Protein AF-A0A7S3HHY8-F1 (afdb_monomer_lite)

Organism: NCBI:txid89044

Sequence (127 aa):
IIPANSIPPWWIWFHYLNPIAYMLKALMINEFMSPDYDFQVCNGFDCQRFGSSVLSSRGTPTDPNWVWYSIIILYALFLFFLALNYFALTYVSTDPVPPAPVVVDYSKGEYESKRQVGLVEIPFEPV

Structure (mmCIF, N/CA/C/O backbone):
data_AF-A0A7S3HHY8-F1
#
_entry.id   AF-A0A7S3HHY8-F1
#
loop_
_atom_site.group_PDB
_atom_site.id
_atom_site.type_symbol
_atom_site.label_atom_id
_atom_site.label_alt_id
_atom_site.label_comp_id
_atom_site.label_asym_id
_atom_site.label_entity_id
_atom_site.label_seq_id
_atom_site.pdbx_PDB_ins_code
_atom_site.Cartn_x
_atom_site.Cartn_y
_atom_site.Cartn_z
_atom_site.occupancy
_atom_site.B_iso_or_equiv
_atom_site.auth_seq_id
_atom_site.auth_comp_id
_atom_site.auth_asym_id
_atom_site.auth_atom_id
_atom_site.pdbx_PDB_model_num
ATOM 1 N N . ILE A 1 1 ? 5.995 -11.360 -2.587 1.00 62.28 1 ILE A N 1
ATOM 2 C CA . ILE A 1 1 ? 4.580 -11.283 -3.020 1.00 62.28 1 ILE A CA 1
ATOM 3 C C . ILE A 1 1 ? 4.280 -12.544 -3.803 1.00 62.28 1 ILE A C 1
ATOM 5 O O . ILE A 1 1 ? 5.002 -12.839 -4.745 1.00 62.28 1 ILE A O 1
ATOM 9 N N . ILE A 1 2 ? 3.307 -13.323 -3.342 1.00 64.19 2 ILE A N 1
ATOM 10 C CA . ILE A 1 2 ? 2.838 -14.509 -4.061 1.00 64.19 2 ILE A CA 1
ATOM 11 C C . ILE A 1 2 ? 1.886 -13.997 -5.149 1.00 64.19 2 ILE A C 1
ATOM 13 O O . ILE A 1 2 ? 1.010 -13.194 -4.813 1.00 64.19 2 ILE A O 1
ATOM 17 N N . PRO A 1 3 ? 2.057 -14.375 -6.426 1.00 66.88 3 PRO A N 1
ATOM 18 C CA . PRO A 1 3 ? 1.172 -13.913 -7.486 1.00 66.88 3 PRO A CA 1
ATOM 19 C C . PRO A 1 3 ? -0.266 -14.347 -7.188 1.00 66.88 3 PRO A C 1
ATOM 21 O O . PRO A 1 3 ? -0.511 -15.516 -6.882 1.00 66.88 3 PRO A O 1
ATOM 24 N N . ALA A 1 4 ? -1.210 -13.408 -7.297 1.00 66.44 4 ALA A N 1
ATOM 25 C CA . ALA A 1 4 ? -2.636 -13.608 -7.016 1.00 66.44 4 ALA A CA 1
ATOM 26 C C . ALA A 1 4 ? -3.208 -14.873 -7.690 1.00 66.44 4 ALA A C 1
ATOM 28 O O . ALA A 1 4 ? -3.988 -15.601 -7.089 1.00 66.44 4 ALA A O 1
ATOM 29 N N . ASN A 1 5 ? -2.724 -15.191 -8.895 1.00 69.75 5 ASN A N 1
ATOM 30 C CA . ASN A 1 5 ? -3.157 -16.336 -9.704 1.00 69.75 5 ASN A CA 1
ATOM 31 C C . ASN A 1 5 ? -2.782 -17.712 -9.125 1.00 69.75 5 ASN A C 1
ATOM 33 O O . ASN A 1 5 ? -3.281 -18.726 -9.598 1.00 69.75 5 ASN A O 1
ATOM 37 N N . SER A 1 6 ? -1.886 -17.762 -8.138 1.00 77.19 6 SER A N 1
ATOM 38 C CA . SER A 1 6 ? -1.468 -19.008 -7.479 1.00 77.19 6 SER A CA 1
ATOM 39 C C . SER A 1 6 ? -2.217 -19.287 -6.171 1.00 77.19 6 SER A C 1
ATOM 41 O O . SER A 1 6 ? -1.988 -20.317 -5.542 1.00 77.19 6 SER A O 1
ATOM 43 N N . ILE A 1 7 ? -3.113 -18.383 -5.755 1.00 80.25 7 ILE A N 1
ATOM 44 C CA . ILE A 1 7 ? -3.854 -18.476 -4.495 1.00 80.25 7 ILE A CA 1
ATOM 45 C C . ILE A 1 7 ? -5.269 -18.999 -4.786 1.00 80.25 7 ILE A C 1
ATOM 47 O O . ILE A 1 7 ? -5.924 -18.496 -5.701 1.00 80.25 7 ILE A O 1
ATOM 51 N N . PRO A 1 8 ? -5.780 -19.976 -4.012 1.00 85.81 8 PRO A N 1
ATOM 52 C CA . PRO A 1 8 ? -7.158 -20.426 -4.148 1.00 85.81 8 PRO A CA 1
ATOM 53 C C . PRO A 1 8 ? -8.149 -19.258 -4.020 1.00 85.81 8 PRO A C 1
ATOM 55 O O . PRO A 1 8 ? -7.967 -18.396 -3.153 1.00 85.81 8 PRO A O 1
ATOM 58 N N . PRO A 1 9 ? -9.235 -19.224 -4.811 1.00 80.75 9 PRO A N 1
ATOM 59 C CA . PRO A 1 9 ? -10.135 -18.071 -4.873 1.00 80.75 9 PRO A CA 1
ATOM 60 C C . PRO A 1 9 ? -10.807 -17.747 -3.530 1.00 80.75 9 PRO A C 1
ATOM 62 O O . PRO A 1 9 ? -11.131 -16.595 -3.269 1.00 80.75 9 PRO A O 1
ATOM 65 N N . TRP A 1 10 ? -10.952 -18.724 -2.630 1.00 85.75 10 TRP A N 1
ATOM 66 C CA . TRP A 1 10 ? -11.501 -18.498 -1.289 1.00 85.75 10 TRP A CA 1
ATOM 67 C C . TRP A 1 10 ? -10.507 -17.860 -0.297 1.00 85.75 10 TRP A C 1
ATOM 69 O O . TRP A 1 10 ? -10.932 -17.419 0.767 1.00 85.75 10 TRP A O 1
ATOM 79 N N . TRP A 1 11 ? -9.204 -17.787 -0.607 1.00 83.50 11 TRP A N 1
ATOM 80 C CA . TRP A 1 11 ? -8.162 -17.150 0.232 1.00 83.50 11 TRP A CA 1
ATOM 81 C C . TRP A 1 11 ? -7.612 -15.852 -0.365 1.00 83.50 11 TRP A C 1
ATOM 83 O O . TRP A 1 11 ? -6.808 -15.166 0.268 1.00 83.50 11 TRP A O 1
ATOM 93 N N . ILE A 1 12 ? -8.058 -15.474 -1.564 1.00 81.44 12 ILE A N 1
ATOM 94 C CA . ILE A 1 12 ? -7.551 -14.291 -2.264 1.00 81.44 12 ILE A CA 1
ATOM 95 C C . ILE A 1 12 ? -7.824 -12.987 -1.502 1.00 81.44 12 ILE A C 1
ATOM 97 O O . ILE A 1 12 ? -7.065 -12.032 -1.596 1.00 81.44 12 ILE A O 1
ATOM 101 N N . TRP A 1 13 ? -8.874 -12.937 -0.687 1.00 83.00 13 TRP A N 1
ATOM 102 C CA . TRP A 1 13 ? -9.203 -11.743 0.088 1.00 83.00 13 TRP A CA 1
ATOM 103 C C . TRP A 1 13 ? -8.126 -11.406 1.133 1.00 83.00 13 TRP A C 1
ATOM 105 O O . TRP A 1 13 ? -7.830 -10.231 1.331 1.00 83.00 13 TRP A O 1
ATOM 115 N N . PHE A 1 14 ? -7.451 -12.403 1.721 1.00 80.94 14 PHE A N 1
ATOM 116 C CA . PHE A 1 14 ? -6.303 -12.164 2.605 1.00 80.94 14 PHE A CA 1
ATOM 117 C C . PHE A 1 14 ? -5.118 -11.543 1.863 1.00 80.94 14 PHE A C 1
ATOM 119 O O . PHE A 1 14 ? -4.383 -10.741 2.438 1.00 80.94 14 PHE A O 1
ATOM 126 N N . HIS A 1 15 ? -4.940 -11.875 0.580 1.00 79.56 15 HIS A N 1
ATOM 127 C CA . HIS A 1 15 ? -3.924 -11.238 -0.254 1.00 79.56 15 HIS A CA 1
ATOM 128 C C . HIS A 1 15 ? -4.174 -9.725 -0.369 1.00 79.56 15 HIS A C 1
ATOM 130 O O . HIS A 1 15 ? -3.228 -8.946 -0.269 1.00 79.56 15 HIS A O 1
ATOM 136 N N . TYR A 1 16 ? -5.439 -9.307 -0.482 1.00 78.44 16 TYR A N 1
ATOM 137 C CA . TYR A 1 16 ? -5.838 -7.896 -0.538 1.00 78.44 16 TYR A CA 1
ATOM 138 C C . TYR A 1 16 ? -5.899 -7.188 0.828 1.00 78.44 16 TYR A C 1
ATOM 140 O O . TYR A 1 16 ? -6.014 -5.968 0.872 1.00 78.44 16 TYR A O 1
ATOM 148 N N . LEU A 1 17 ? -5.793 -7.907 1.949 1.00 81.81 17 LEU A N 1
ATOM 149 C CA . LEU A 1 17 ? -5.715 -7.299 3.285 1.00 81.81 17 LEU A CA 1
ATOM 150 C C . LEU A 1 17 ? -4.282 -7.049 3.764 1.00 81.81 17 LEU A C 1
ATOM 152 O O . LEU A 1 17 ? -4.098 -6.439 4.811 1.00 81.81 17 LEU A O 1
ATOM 156 N N . ASN A 1 18 ? -3.261 -7.516 3.043 1.00 85.12 18 ASN A N 1
ATOM 157 C CA . ASN A 1 18 ? -1.873 -7.412 3.486 1.00 85.12 18 ASN A CA 1
ATOM 158 C C . ASN A 1 18 ? -1.277 -6.012 3.201 1.00 85.12 18 ASN A C 1
ATOM 160 O O . ASN A 1 18 ? -0.884 -5.760 2.057 1.00 85.12 18 ASN A O 1
ATOM 164 N N . PRO A 1 19 ? -1.100 -5.121 4.204 1.00 84.00 19 PRO A N 1
ATOM 165 C CA . PRO A 1 19 ? -0.545 -3.782 3.973 1.00 84.00 19 PRO A CA 1
ATOM 166 C C . PRO A 1 19 ? 0.874 -3.809 3.416 1.00 84.00 19 PRO A C 1
ATOM 168 O O . PRO A 1 19 ? 1.232 -2.982 2.581 1.00 84.00 19 PRO A O 1
ATOM 171 N N . ILE A 1 20 ? 1.683 -4.783 3.834 1.00 86.56 20 ILE A N 1
ATOM 172 C CA . ILE A 1 20 ? 3.078 -4.899 3.404 1.00 86.56 20 ILE A CA 1
ATOM 173 C C . ILE A 1 20 ? 3.137 -5.151 1.894 1.00 86.56 20 ILE A C 1
ATOM 175 O O . ILE A 1 20 ? 4.029 -4.642 1.216 1.00 86.56 20 ILE A O 1
ATOM 179 N N . ALA A 1 21 ? 2.162 -5.881 1.339 1.00 85.69 21 ALA A N 1
ATOM 180 C CA . ALA A 1 21 ? 2.092 -6.118 -0.097 1.00 85.69 21 ALA A CA 1
ATOM 181 C C . ALA A 1 21 ? 1.850 -4.817 -0.885 1.00 85.69 21 ALA A C 1
ATOM 183 O O . ALA A 1 21 ? 2.555 -4.560 -1.862 1.00 85.69 21 ALA A O 1
ATOM 184 N N . TYR A 1 22 ? 0.913 -3.971 -0.444 1.00 86.75 22 TYR A N 1
ATOM 185 C CA . TYR A 1 22 ? 0.647 -2.673 -1.079 1.00 86.75 22 TYR A CA 1
ATOM 186 C C . TYR A 1 22 ? 1.801 -1.686 -0.902 1.00 86.75 22 TYR A C 1
ATOM 188 O O . TYR A 1 22 ? 2.159 -0.995 -1.853 1.00 86.75 22 TYR A O 1
ATOM 196 N N . MET A 1 23 ? 2.431 -1.662 0.276 1.00 89.00 23 MET A N 1
ATOM 197 C CA . MET A 1 23 ? 3.614 -0.838 0.534 1.00 89.00 23 MET A CA 1
ATOM 198 C C . MET A 1 23 ? 4.770 -1.221 -0.392 1.00 89.00 23 MET A C 1
ATOM 200 O O . MET A 1 23 ? 5.329 -0.360 -1.067 1.00 89.00 23 MET A O 1
ATOM 204 N N . LEU A 1 24 ? 5.106 -2.512 -0.472 1.00 89.06 24 LEU A N 1
ATOM 205 C CA . LEU A 1 24 ? 6.184 -2.992 -1.335 1.00 89.06 24 LEU A CA 1
ATOM 206 C C . LEU A 1 24 ? 5.877 -2.725 -2.814 1.00 89.06 24 LEU A C 1
ATOM 208 O O . LEU A 1 24 ? 6.770 -2.349 -3.567 1.00 89.06 24 LEU A O 1
ATOM 212 N N . LYS A 1 25 ? 4.614 -2.877 -3.227 1.0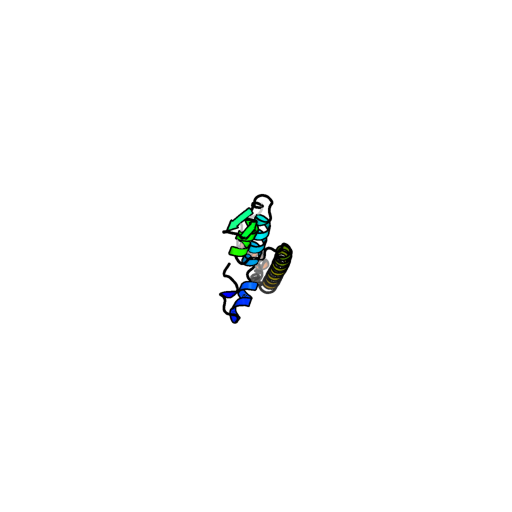0 87.56 25 LYS A N 1
ATOM 213 C CA . LYS A 1 25 ? 4.163 -2.548 -4.583 1.00 87.56 25 LYS A CA 1
ATOM 214 C C . LYS A 1 25 ? 4.373 -1.066 -4.906 1.00 87.56 25 LYS A C 1
ATOM 216 O O . LYS A 1 25 ? 4.961 -0.762 -5.939 1.00 87.56 25 LYS A O 1
ATOM 221 N N . ALA A 1 26 ? 3.941 -0.162 -4.027 1.00 89.31 26 ALA A N 1
ATOM 222 C CA . ALA A 1 26 ? 4.122 1.278 -4.204 1.00 89.31 26 ALA A CA 1
ATOM 223 C C . ALA A 1 26 ? 5.606 1.674 -4.224 1.00 89.31 26 ALA A C 1
ATOM 225 O O . ALA A 1 26 ? 6.014 2.448 -5.085 1.00 89.31 26 ALA A O 1
ATOM 226 N N . LEU A 1 27 ? 6.419 1.093 -3.335 1.00 89.88 27 LEU A N 1
ATOM 227 C CA . LEU A 1 27 ? 7.860 1.343 -3.265 1.00 89.88 27 LEU A CA 1
ATOM 228 C C . LEU A 1 27 ? 8.581 0.900 -4.544 1.00 89.88 27 LEU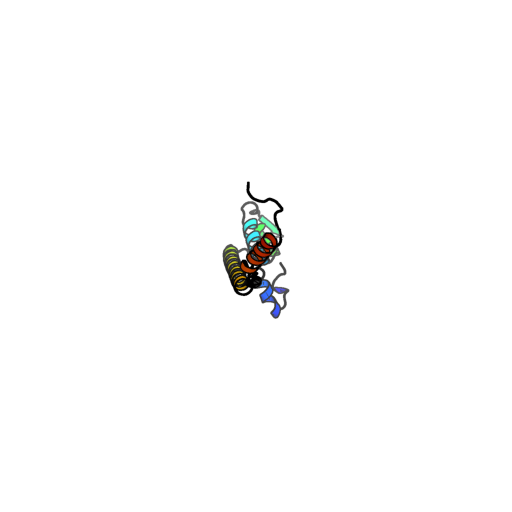 A C 1
ATOM 230 O O . LEU A 1 27 ? 9.377 1.654 -5.091 1.00 89.88 27 LEU A O 1
ATOM 234 N N . MET A 1 28 ? 8.267 -0.299 -5.044 1.00 89.44 28 MET A N 1
ATOM 235 C CA . MET A 1 28 ? 8.819 -0.809 -6.303 1.00 89.44 28 MET A CA 1
ATOM 236 C C . MET A 1 28 ? 8.467 0.113 -7.474 1.00 89.44 28 MET A C 1
ATOM 238 O O . MET A 1 28 ? 9.338 0.442 -8.270 1.00 89.44 28 MET A O 1
ATOM 242 N N . ILE A 1 29 ? 7.204 0.543 -7.583 1.00 88.88 29 ILE A N 1
ATOM 243 C CA . ILE A 1 29 ? 6.786 1.458 -8.653 1.00 88.88 29 ILE A CA 1
ATOM 244 C C . ILE A 1 29 ? 7.530 2.792 -8.536 1.00 88.88 29 ILE A C 1
ATOM 246 O O . ILE A 1 29 ? 8.032 3.282 -9.539 1.00 88.88 29 ILE A O 1
ATOM 250 N N . ASN A 1 30 ? 7.647 3.342 -7.326 1.00 90.06 30 ASN A N 1
ATOM 251 C CA . ASN A 1 30 ? 8.351 4.599 -7.085 1.00 90.06 30 ASN A CA 1
ATOM 252 C C . ASN A 1 30 ? 9.832 4.531 -7.492 1.00 90.06 30 ASN A C 1
ATOM 254 O O . ASN A 1 30 ? 10.310 5.414 -8.196 1.00 90.06 30 ASN A O 1
ATOM 258 N N . GLU A 1 31 ? 10.535 3.470 -7.094 1.00 90.50 31 GLU A N 1
ATOM 259 C CA . GLU A 1 31 ? 11.961 3.293 -7.386 1.00 90.50 31 GLU A CA 1
ATOM 260 C C . GLU A 1 31 ? 12.205 3.085 -8.884 1.00 90.50 31 GLU A C 1
ATOM 262 O O . GLU A 1 31 ? 12.929 3.840 -9.524 1.00 90.50 31 GLU A O 1
ATOM 267 N N . PHE A 1 32 ? 11.534 2.104 -9.488 1.00 89.62 32 PHE A N 1
ATOM 268 C CA . PHE A 1 32 ? 11.758 1.730 -10.886 1.00 89.62 32 PHE A CA 1
ATOM 269 C C . PHE A 1 32 ? 11.086 2.671 -11.897 1.00 89.62 32 PHE A C 1
ATOM 271 O O . PHE A 1 32 ? 11.244 2.487 -13.107 1.00 89.62 32 PHE A O 1
ATOM 278 N N . MET A 1 33 ? 10.326 3.669 -11.435 1.00 86.44 33 MET A N 1
ATOM 279 C CA . MET A 1 33 ? 9.915 4.798 -12.268 1.00 86.44 33 MET A CA 1
ATOM 280 C C . MET A 1 33 ? 10.950 5.920 -12.326 1.00 86.44 33 MET A C 1
ATOM 282 O O . MET A 1 33 ? 10.825 6.748 -13.231 1.00 86.44 33 MET A O 1
ATOM 286 N N . SER A 1 34 ? 11.954 5.925 -11.442 1.00 88.19 34 SER A N 1
ATOM 287 C CA . SER A 1 34 ? 13.025 6.924 -11.430 1.00 88.19 34 SER A CA 1
ATOM 288 C C . SER A 1 34 ? 13.806 6.943 -12.756 1.00 88.19 34 SER A C 1
ATOM 290 O O . SER A 1 34 ? 13.997 5.881 -13.364 1.00 88.19 34 SER A O 1
ATOM 292 N N . PRO A 1 35 ? 14.301 8.117 -13.198 1.00 87.94 35 PRO A N 1
ATOM 293 C CA . PRO A 1 35 ? 15.196 8.238 -14.350 1.00 87.94 35 PRO A CA 1
ATOM 294 C C . PRO A 1 35 ? 16.442 7.347 -14.270 1.00 87.94 35 PRO A C 1
ATOM 296 O O . PRO A 1 35 ? 16.946 6.910 -15.300 1.00 87.94 35 PRO A O 1
ATOM 299 N N . ASP A 1 36 ? 16.911 7.019 -13.063 1.00 88.31 36 ASP A N 1
ATOM 300 C CA . ASP A 1 36 ? 18.091 6.164 -12.856 1.00 88.31 36 ASP A CA 1
ATOM 301 C C . ASP A 1 36 ? 17.912 4.744 -13.426 1.00 88.31 36 ASP A C 1
ATOM 303 O O . ASP A 1 36 ? 18.881 4.075 -13.783 1.00 88.31 36 ASP A O 1
ATOM 307 N N . TYR A 1 37 ? 16.660 4.294 -13.558 1.00 86.19 37 TYR A N 1
ATOM 308 C CA . TYR A 1 37 ? 16.290 2.997 -14.131 1.00 86.19 37 TYR A CA 1
ATOM 309 C C . TYR A 1 37 ? 15.633 3.128 -15.513 1.00 86.19 37 TYR A C 1
ATOM 311 O O . TYR A 1 37 ? 15.010 2.178 -16.003 1.00 86.19 37 TYR A O 1
ATOM 319 N N . ASP A 1 38 ? 15.776 4.292 -16.156 1.00 86.12 38 ASP A N 1
ATOM 320 C CA . ASP A 1 38 ? 15.256 4.594 -17.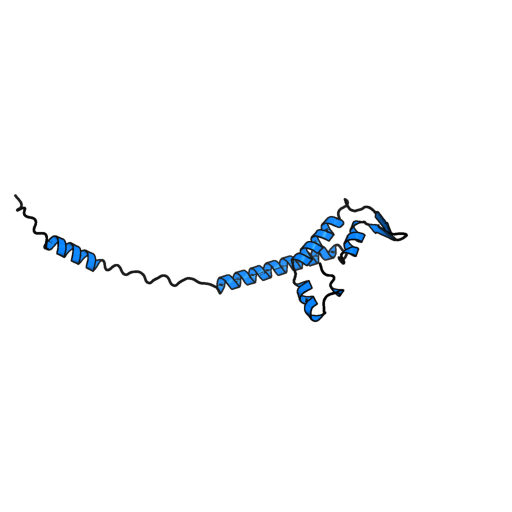491 1.00 86.12 38 ASP A CA 1
ATOM 321 C C . ASP A 1 38 ? 16.243 4.239 -18.609 1.00 86.12 38 ASP A C 1
ATOM 323 O O . ASP A 1 38 ? 16.487 4.996 -19.545 1.00 86.12 38 ASP A O 1
ATOM 327 N N . PHE A 1 39 ? 16.834 3.050 -18.511 1.00 89.62 39 PHE A N 1
ATOM 328 C CA . PHE A 1 39 ? 17.608 2.457 -19.596 1.00 89.62 39 PHE A CA 1
ATOM 329 C C . PHE A 1 39 ? 16.828 1.309 -20.231 1.00 89.62 39 PHE A C 1
ATOM 331 O O . PHE A 1 39 ? 16.062 0.597 -19.575 1.00 89.62 39 PHE A O 1
ATOM 338 N N . GLN A 1 40 ? 16.998 1.139 -21.538 1.00 90.62 40 GLN A N 1
ATOM 339 C CA . GLN A 1 40 ? 16.307 0.102 -22.295 1.00 90.62 40 GLN A CA 1
ATOM 340 C C . GLN A 1 40 ? 17.040 -1.230 -22.168 1.00 90.62 40 GLN A C 1
ATOM 342 O O . GLN A 1 40 ? 18.266 -1.295 -22.257 1.00 90.62 40 GLN A O 1
ATOM 347 N N . VAL A 1 41 ? 16.274 -2.301 -21.985 1.00 88.62 41 VAL A N 1
ATOM 348 C CA . VAL A 1 41 ? 16.766 -3.676 -22.028 1.00 88.62 41 VAL A CA 1
ATOM 349 C C . VAL A 1 41 ? 15.949 -4.425 -23.067 1.00 88.62 41 VAL A C 1
ATOM 351 O O . VAL A 1 41 ? 14.721 -4.338 -23.087 1.00 88.62 41 VAL A O 1
ATOM 354 N N . CYS A 1 42 ? 16.644 -5.141 -23.944 1.00 90.00 42 CYS A N 1
ATOM 355 C CA . CYS A 1 42 ? 16.028 -5.888 -25.029 1.00 90.00 42 CYS A CA 1
ATOM 356 C C . CYS A 1 42 ? 16.188 -7.388 -24.786 1.00 90.00 42 CYS A C 1
ATOM 358 O O . CYS A 1 42 ? 17.288 -7.859 -24.489 1.00 90.00 42 CYS A O 1
ATOM 360 N N . ASN A 1 43 ? 15.101 -8.140 -24.945 1.00 83.44 43 ASN A N 1
ATOM 361 C CA . ASN A 1 43 ? 15.130 -9.598 -24.981 1.00 83.44 43 ASN A CA 1
ATOM 362 C C . ASN A 1 43 ? 14.717 -10.063 -26.383 1.00 83.44 43 ASN A C 1
ATOM 364 O O . ASN A 1 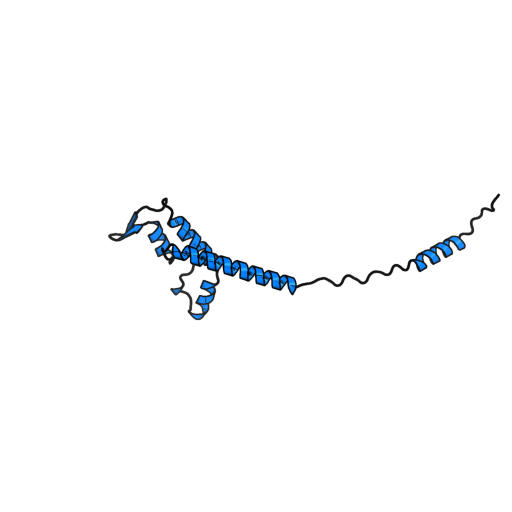43 ? 13.535 -10.221 -26.687 1.00 83.44 43 ASN A O 1
ATOM 368 N N . GLY A 1 44 ? 15.701 -10.209 -27.273 1.00 85.88 44 GLY A N 1
ATOM 369 C CA . GLY A 1 44 ? 15.448 -10.416 -28.699 1.00 85.88 44 GLY A CA 1
ATOM 370 C C . GLY A 1 44 ? 14.939 -9.136 -29.367 1.00 85.88 44 GLY A C 1
ATOM 371 O O . GLY A 1 44 ? 15.657 -8.141 -29.401 1.00 85.88 44 GLY A O 1
ATOM 372 N N . PHE A 1 45 ? 13.714 -9.171 -29.901 1.00 82.88 45 PHE A N 1
ATOM 373 C CA . PHE A 1 45 ? 13.093 -8.043 -30.614 1.00 82.88 45 PHE A CA 1
ATOM 374 C C . PHE A 1 45 ? 12.222 -7.136 -29.727 1.00 82.88 45 PHE A C 1
ATOM 376 O O . PHE A 1 45 ? 11.796 -6.081 -30.192 1.00 82.88 45 PHE A O 1
ATOM 383 N N . ASP A 1 46 ? 11.940 -7.530 -28.481 1.00 85.00 46 ASP A N 1
ATOM 384 C CA . ASP A 1 46 ? 11.141 -6.728 -27.548 1.00 85.00 46 ASP A CA 1
ATOM 385 C C . ASP A 1 46 ? 12.074 -5.893 -26.664 1.00 85.00 46 ASP A C 1
ATOM 387 O O . ASP A 1 46 ? 12.854 -6.436 -25.875 1.00 85.00 46 ASP A O 1
ATOM 391 N N . CYS A 1 47 ? 12.027 -4.575 -26.844 1.00 87.38 47 CYS A N 1
ATOM 392 C CA . CYS A 1 47 ? 12.807 -3.608 -26.084 1.00 87.38 47 CYS A CA 1
ATOM 393 C C . CYS A 1 47 ? 11.864 -2.812 -25.187 1.00 87.38 47 CYS A C 1
ATOM 395 O O . CYS A 1 47 ? 10.987 -2.092 -25.665 1.00 87.38 47 CYS A O 1
ATOM 397 N N . GLN A 1 48 ? 12.071 -2.913 -23.879 1.00 89.56 48 GLN A N 1
ATOM 398 C CA . GLN A 1 48 ? 11.297 -2.180 -22.884 1.00 89.56 48 GLN A CA 1
ATOM 399 C C . GLN A 1 48 ? 12.236 -1.497 -21.896 1.00 89.56 48 GLN A C 1
ATOM 401 O O . GLN A 1 48 ? 13.421 -1.823 -21.792 1.00 89.56 48 GLN A O 1
ATOM 406 N N . ARG A 1 49 ? 11.709 -0.533 -21.141 1.00 89.38 49 ARG A N 1
ATOM 407 C CA . ARG A 1 49 ? 12.458 0.076 -20.044 1.00 89.38 49 ARG A CA 1
ATOM 408 C C . ARG A 1 49 ? 12.793 -0.990 -18.998 1.00 89.38 49 ARG A C 1
ATOM 410 O O . ARG A 1 49 ? 11.948 -1.833 -18.674 1.00 89.38 49 ARG A O 1
ATOM 417 N N . PHE A 1 50 ? 13.996 -0.937 -18.432 1.00 89.69 50 PHE A N 1
ATOM 418 C CA . PHE A 1 50 ? 14.426 -1.858 -17.382 1.00 89.69 50 PHE A CA 1
ATOM 419 C C . PHE A 1 50 ? 13.426 -1.891 -16.227 1.00 89.69 50 PHE A C 1
ATOM 421 O O . PHE A 1 50 ? 12.949 -2.963 -15.851 1.00 89.69 50 PHE A O 1
ATOM 428 N N . GLY A 1 51 ? 13.019 -0.714 -15.740 1.00 88.50 51 GLY A N 1
ATOM 429 C CA . GLY A 1 51 ? 12.016 -0.599 -14.686 1.00 88.50 51 GLY A CA 1
ATOM 430 C C . GLY A 1 51 ? 10.703 -1.319 -15.014 1.00 88.50 51 GLY A C 1
ATOM 431 O O . GLY A 1 51 ? 10.204 -2.087 -14.194 1.00 88.50 51 GLY A O 1
ATOM 432 N N . SER A 1 52 ? 10.169 -1.171 -16.235 1.00 88.06 52 SER A N 1
ATOM 433 C CA . SER A 1 52 ? 8.946 -1.886 -16.641 1.00 88.06 52 SER A CA 1
ATOM 434 C C . SER A 1 52 ? 9.140 -3.397 -16.738 1.00 88.06 52 SER A C 1
ATOM 436 O O . SER A 1 52 ? 8.262 -4.147 -16.312 1.00 88.06 52 SER A O 1
ATOM 438 N N . SER A 1 53 ? 10.298 -3.854 -17.220 1.00 88.88 53 SER A N 1
ATOM 439 C CA . SER A 1 53 ? 10.620 -5.283 -17.287 1.00 88.88 53 SER A CA 1
ATOM 440 C C . SER A 1 53 ? 10.685 -5.904 -15.887 1.00 88.88 53 SER A C 1
ATOM 442 O O . SER A 1 53 ? 10.143 -6.986 -15.654 1.00 88.88 53 SER A O 1
ATOM 444 N N . VAL A 1 54 ? 11.301 -5.209 -14.925 1.00 88.31 54 VAL A N 1
ATOM 445 C CA . VAL A 1 54 ? 11.371 -5.660 -13.528 1.00 88.31 54 VAL A CA 1
ATOM 446 C C . VAL A 1 54 ? 9.983 -5.676 -12.886 1.00 88.31 54 VAL A C 1
ATOM 448 O O . VAL A 1 54 ? 9.623 -6.674 -12.258 1.00 88.31 54 VAL A O 1
ATOM 451 N N . LEU A 1 55 ? 9.171 -4.632 -13.071 1.00 88.25 55 LEU A N 1
ATOM 452 C CA . LEU A 1 55 ? 7.803 -4.581 -12.538 1.00 88.25 55 LEU A CA 1
ATOM 453 C C . LEU A 1 55 ? 6.930 -5.715 -13.083 1.00 88.25 55 LEU A C 1
ATOM 455 O O . LEU A 1 55 ? 6.279 -6.417 -12.303 1.00 88.25 55 LEU A O 1
ATOM 459 N N . SER A 1 56 ? 6.986 -5.937 -14.398 1.00 85.69 56 SER A N 1
ATOM 460 C CA . SER A 1 56 ? 6.250 -7.000 -15.083 1.00 85.69 56 SER A CA 1
ATOM 461 C C . SER A 1 56 ? 6.656 -8.384 -14.569 1.00 85.69 56 SER A C 1
ATOM 463 O O . SER A 1 56 ? 5.800 -9.184 -14.191 1.00 85.69 56 SER A O 1
ATOM 465 N N . SER A 1 57 ? 7.963 -8.631 -14.400 1.00 84.94 57 SER A N 1
ATOM 466 C CA . SER A 1 57 ? 8.476 -9.897 -13.847 1.00 84.94 57 SER A CA 1
ATOM 467 C C . SER A 1 57 ? 7.974 -10.204 -12.429 1.00 84.94 57 SER A C 1
ATOM 469 O O . SER A 1 57 ? 7.907 -11.363 -12.020 1.00 84.94 57 SER A O 1
ATOM 471 N N . ARG A 1 58 ? 7.607 -9.170 -11.661 1.00 82.25 58 ARG A N 1
ATOM 472 C CA . ARG A 1 58 ? 7.112 -9.287 -10.282 1.00 82.25 58 ARG A CA 1
ATOM 473 C C . ARG A 1 58 ? 5.584 -9.278 -10.187 1.00 82.25 58 ARG A C 1
ATOM 475 O O . ARG A 1 58 ? 5.063 -9.337 -9.075 1.00 82.25 58 ARG A O 1
ATOM 482 N N . GLY A 1 59 ? 4.874 -9.231 -11.317 1.00 79.56 59 GLY A N 1
ATOM 483 C CA . GLY A 1 59 ? 3.410 -9.181 -11.363 1.00 79.56 59 GLY A CA 1
ATOM 484 C C . GLY A 1 59 ? 2.829 -7.851 -10.878 1.00 79.56 59 GLY A C 1
ATOM 485 O O . GLY A 1 59 ? 1.668 -7.796 -10.468 1.00 79.56 59 GLY A O 1
ATOM 486 N N . THR A 1 60 ? 3.633 -6.785 -10.883 1.00 81.12 60 THR A N 1
ATOM 487 C CA . THR A 1 60 ? 3.212 -5.451 -10.461 1.00 81.12 60 THR A CA 1
ATOM 488 C C . THR A 1 60 ? 2.805 -4.635 -11.690 1.00 81.12 60 THR A C 1
ATOM 490 O O . THR A 1 60 ? 3.609 -4.518 -12.613 1.00 81.12 60 THR A O 1
ATOM 493 N N . PRO A 1 61 ? 1.598 -4.043 -11.726 1.00 78.94 61 PRO A N 1
ATOM 494 C CA . PRO A 1 61 ? 1.217 -3.121 -12.789 1.00 78.94 61 PRO A CA 1
ATOM 495 C C . PRO A 1 61 ? 2.186 -1.941 -12.870 1.00 78.94 61 PRO A C 1
ATOM 497 O O . PRO A 1 61 ? 2.581 -1.375 -11.851 1.00 78.94 61 PRO A O 1
ATOM 500 N N . THR A 1 62 ? 2.530 -1.576 -14.097 1.00 80.31 62 THR A N 1
ATOM 501 C CA . THR A 1 62 ? 3.405 -0.455 -14.454 1.00 80.31 62 THR A CA 1
ATOM 502 C C . THR A 1 62 ? 2.704 0.901 -14.422 1.00 80.31 62 THR A C 1
ATOM 504 O O . THR A 1 62 ? 3.380 1.919 -14.549 1.00 80.31 62 THR A O 1
ATOM 507 N N . ASP A 1 63 ? 1.379 0.943 -14.238 1.00 83.00 63 ASP A N 1
ATOM 508 C CA . ASP A 1 63 ? 0.647 2.208 -14.240 1.00 83.00 63 ASP A CA 1
ATOM 509 C C . ASP A 1 63 ? 0.894 3.017 -12.952 1.00 83.00 63 ASP A C 1
ATOM 511 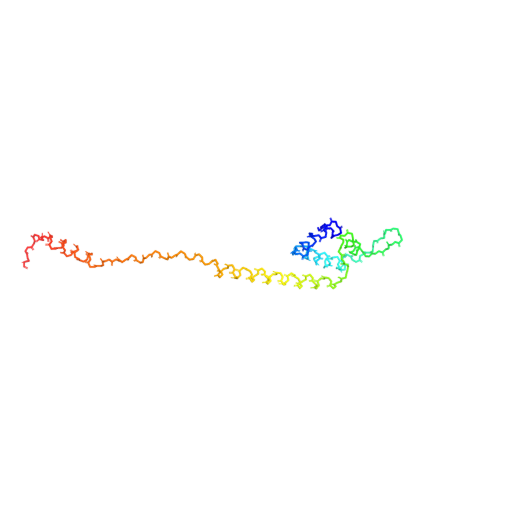O O . ASP A 1 63 ? 0.662 2.507 -11.847 1.00 83.00 63 ASP A O 1
ATOM 515 N N . PRO A 1 64 ? 1.238 4.314 -13.063 1.00 81.12 64 PRO A N 1
ATOM 516 C CA . PRO A 1 64 ? 1.483 5.189 -11.912 1.00 81.12 64 PRO A CA 1
ATOM 517 C C . PRO A 1 64 ? 0.277 5.312 -10.971 1.00 81.12 64 PRO A C 1
ATOM 519 O O . PRO A 1 64 ? 0.424 5.489 -9.762 1.00 81.12 64 PRO A O 1
ATOM 522 N N . ASN A 1 65 ? -0.937 5.174 -11.512 1.00 86.62 65 ASN A N 1
ATOM 523 C CA . ASN A 1 65 ? -2.189 5.281 -10.759 1.00 86.62 65 ASN A CA 1
ATOM 524 C C . ASN A 1 65 ? -2.291 4.244 -9.627 1.00 86.62 65 ASN A C 1
ATOM 526 O O . ASN A 1 65 ? -2.934 4.495 -8.607 1.00 86.62 65 ASN A O 1
ATOM 530 N N . TRP A 1 66 ? -1.612 3.101 -9.754 1.00 84.62 66 TRP A N 1
ATOM 531 C CA . TRP A 1 66 ? -1.576 2.082 -8.705 1.00 84.62 66 TRP A CA 1
ATOM 532 C C . TRP A 1 66 ? -0.869 2.526 -7.426 1.00 84.62 66 TRP A C 1
ATOM 534 O O . TRP A 1 66 ? -1.166 1.979 -6.358 1.00 84.62 66 TRP A O 1
ATOM 544 N N . VAL A 1 67 ? 0.015 3.524 -7.501 1.00 88.06 67 VAL A N 1
ATOM 545 C CA . VAL A 1 67 ? 0.645 4.124 -6.319 1.00 88.06 67 VAL A CA 1
ATOM 546 C C . VAL A 1 67 ? -0.414 4.818 -5.466 1.00 88.06 67 VAL A C 1
ATOM 548 O O . VAL A 1 67 ? -0.504 4.549 -4.270 1.00 88.06 67 VAL A O 1
ATOM 551 N N . TRP A 1 68 ? -1.287 5.618 -6.083 1.00 89.81 68 TRP A N 1
ATOM 552 C CA . TRP A 1 68 ? -2.361 6.323 -5.380 1.00 89.81 68 TRP A CA 1
ATOM 553 C C . TRP A 1 68 ? -3.356 5.374 -4.717 1.00 89.81 68 TRP A C 1
ATOM 555 O O . TRP A 1 68 ? -3.678 5.558 -3.544 1.00 89.81 68 TRP A O 1
ATOM 565 N N . TYR A 1 69 ? -3.784 4.315 -5.412 1.00 88.81 69 TYR A N 1
ATOM 566 C CA . TYR A 1 69 ? -4.639 3.294 -4.797 1.00 88.81 69 TYR A CA 1
ATOM 567 C C . TYR A 1 69 ? -3.971 2.641 -3.583 1.00 88.81 69 TYR A C 1
ATOM 569 O O . TYR A 1 69 ? -4.620 2.443 -2.559 1.00 88.81 69 TYR A O 1
ATOM 577 N N . SER A 1 70 ? -2.669 2.358 -3.667 1.00 88.81 70 SER A N 1
ATOM 578 C CA . SER A 1 70 ? -1.916 1.768 -2.556 1.00 88.81 70 SER A CA 1
ATOM 579 C C . SER A 1 70 ? -1.833 2.722 -1.360 1.00 88.81 70 SER A C 1
ATOM 581 O O . SER A 1 70 ? -2.049 2.288 -0.233 1.00 88.81 70 SER A O 1
ATOM 583 N N . ILE A 1 71 ? -1.603 4.020 -1.588 1.00 90.44 71 ILE A N 1
ATOM 584 C CA . ILE A 1 71 ? -1.582 5.045 -0.530 1.00 90.44 71 ILE A CA 1
ATOM 585 C C . ILE A 1 71 ? -2.944 5.143 0.166 1.00 90.44 71 ILE A C 1
ATOM 587 O O . ILE A 1 71 ? -3.005 5.118 1.394 1.00 90.44 71 ILE A O 1
ATOM 591 N N . ILE A 1 72 ? -4.036 5.210 -0.602 1.00 92.69 72 ILE A N 1
ATOM 592 C CA . ILE A 1 72 ? -5.398 5.310 -0.055 1.00 92.69 72 ILE A CA 1
ATOM 593 C C . ILE A 1 72 ? -5.733 4.077 0.790 1.00 92.69 72 ILE A C 1
ATOM 595 O O . ILE A 1 72 ? -6.221 4.219 1.909 1.00 92.69 72 ILE A O 1
ATOM 599 N N . ILE A 1 73 ? -5.440 2.874 0.286 1.00 90.12 73 ILE A N 1
ATOM 600 C CA . ILE A 1 73 ? -5.694 1.617 1.006 1.00 90.12 73 ILE A CA 1
ATOM 601 C C . ILE A 1 73 ? -4.867 1.550 2.295 1.00 90.12 73 ILE A C 1
ATOM 603 O O . ILE A 1 73 ? -5.405 1.202 3.344 1.00 90.12 73 ILE A O 1
ATOM 607 N N . LEU A 1 74 ? -3.582 1.914 2.245 1.00 91.06 74 LEU A N 1
ATOM 608 C CA . LEU A 1 74 ? -2.714 1.941 3.426 1.00 91.06 74 LEU A CA 1
ATOM 609 C C . LEU A 1 74 ? -3.214 2.932 4.478 1.00 91.06 74 LEU A C 1
ATOM 611 O O . LEU A 1 74 ? -3.249 2.600 5.662 1.00 91.06 74 LEU A O 1
ATOM 615 N N . TYR A 1 75 ? -3.635 4.122 4.053 1.00 93.62 75 TYR A N 1
ATOM 616 C CA . TYR A 1 75 ? -4.179 5.135 4.949 1.00 93.62 75 TYR A CA 1
ATOM 617 C C . TYR A 1 75 ? -5.502 4.686 5.583 1.00 93.62 75 TYR A C 1
ATOM 619 O O . TYR A 1 75 ? -5.685 4.809 6.793 1.00 93.62 75 TYR A O 1
ATOM 627 N N . ALA A 1 76 ? -6.400 4.091 4.794 1.00 93.06 76 ALA A N 1
ATOM 628 C CA . ALA A 1 76 ? -7.652 3.532 5.293 1.00 93.06 76 ALA A CA 1
ATOM 629 C C . ALA A 1 76 ? -7.409 2.411 6.314 1.00 93.06 76 ALA A C 1
ATOM 631 O O . ALA A 1 76 ? -8.033 2.395 7.374 1.00 93.06 76 ALA A O 1
ATOM 632 N N . LEU A 1 77 ? -6.468 1.505 6.034 1.00 90.38 77 LEU A N 1
ATOM 633 C CA . LEU A 1 77 ? -6.109 0.425 6.948 1.00 90.38 77 LEU A CA 1
ATOM 634 C C . LEU A 1 77 ? -5.457 0.957 8.236 1.00 90.38 77 LEU A C 1
ATOM 636 O O . LEU A 1 77 ? -5.744 0.453 9.319 1.00 90.38 77 LEU A O 1
ATOM 640 N N . PHE A 1 78 ? -4.620 1.992 8.138 1.00 92.19 78 PHE A N 1
ATOM 641 C CA . PHE A 1 78 ? -4.038 2.665 9.299 1.00 92.19 78 PHE A CA 1
ATOM 642 C C . PHE A 1 78 ? -5.122 3.248 10.211 1.00 92.19 78 PHE A C 1
ATOM 644 O O . PHE A 1 78 ? -5.127 2.967 11.408 1.00 92.19 78 PHE A O 1
ATOM 651 N N . LEU A 1 79 ? -6.079 3.992 9.648 1.00 95.06 79 LEU A N 1
ATOM 652 C CA . LEU A 1 79 ? -7.208 4.528 10.410 1.00 95.06 79 LEU A CA 1
ATOM 653 C C . LEU A 1 79 ? -8.086 3.421 10.995 1.00 95.06 79 LEU A C 1
ATOM 655 O O . LEU A 1 79 ? -8.530 3.537 12.133 1.00 95.06 79 LEU A O 1
ATOM 659 N N . PHE A 1 80 ? -8.305 2.335 10.254 1.00 93.25 80 PHE A N 1
ATOM 660 C CA . PHE A 1 80 ? -9.054 1.178 10.734 1.00 93.25 80 PHE A CA 1
ATOM 661 C C . PHE A 1 80 ? -8.386 0.529 11.955 1.00 93.25 80 PHE A C 1
ATOM 663 O O . PHE A 1 80 ? -9.041 0.329 12.977 1.00 93.25 80 PHE A O 1
ATOM 670 N N . PHE A 1 81 ? -7.077 0.262 11.902 1.00 92.50 81 PHE A N 1
ATOM 671 C CA . PHE A 1 81 ? -6.344 -0.267 13.055 1.00 92.50 81 PHE A CA 1
ATOM 672 C C . PHE A 1 81 ? -6.261 0.732 14.207 1.00 92.50 81 PHE A C 1
ATOM 674 O O . PHE A 1 81 ? -6.299 0.320 15.364 1.00 92.50 81 PHE A O 1
ATOM 681 N N . LEU A 1 82 ? -6.172 2.031 13.924 1.00 94.00 82 LEU A N 1
ATOM 682 C CA . LEU A 1 82 ? -6.194 3.065 14.953 1.00 94.00 82 LEU A CA 1
ATOM 683 C C . LEU A 1 82 ? -7.554 3.119 15.659 1.00 94.00 82 LEU A C 1
ATOM 685 O O . LEU A 1 82 ? -7.596 3.168 16.884 1.00 94.00 82 LEU A O 1
ATOM 689 N N . ALA A 1 83 ? -8.654 3.022 14.913 1.00 94.69 83 ALA A N 1
ATOM 690 C CA . ALA A 1 83 ? -9.997 2.930 15.472 1.00 94.69 83 ALA A CA 1
ATOM 691 C C . ALA A 1 83 ? -10.165 1.659 16.316 1.00 94.69 83 ALA A C 1
ATOM 693 O O . ALA A 1 83 ? -10.654 1.739 17.438 1.00 94.69 83 ALA A O 1
ATOM 694 N N . LEU A 1 84 ? -9.704 0.500 15.831 1.00 92.81 84 LEU A N 1
ATOM 695 C CA . LEU A 1 84 ? -9.716 -0.739 16.616 1.00 92.81 84 LEU A CA 1
ATOM 696 C C . LEU A 1 84 ? -8.899 -0.618 17.905 1.00 92.81 84 LEU A C 1
ATOM 698 O O . LEU A 1 84 ? -9.363 -1.069 18.946 1.00 92.81 84 LEU A O 1
ATOM 702 N N . ASN A 1 85 ? -7.721 0.008 17.860 1.00 92.25 85 ASN A N 1
ATOM 703 C CA . ASN A 1 85 ? -6.918 0.269 19.058 1.00 92.25 85 ASN A CA 1
ATOM 704 C C . ASN A 1 85 ? -7.627 1.224 20.020 1.00 92.25 85 ASN A C 1
ATOM 706 O O . ASN A 1 85 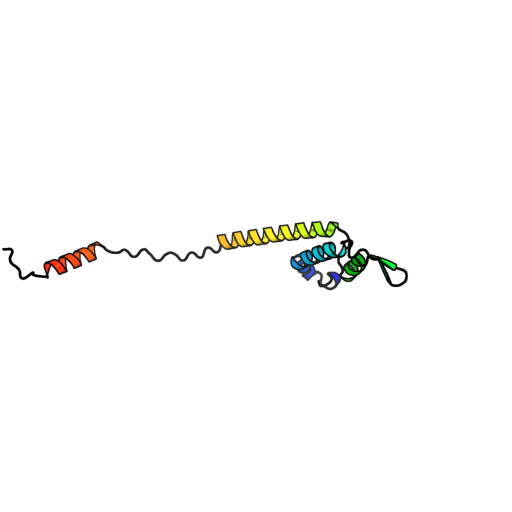? -7.640 0.979 21.222 1.00 92.25 85 ASN A O 1
ATOM 710 N N . TYR A 1 86 ? -8.249 2.284 19.503 1.00 94.06 86 TYR A N 1
ATOM 711 C CA . TYR A 1 86 ? -9.050 3.204 20.302 1.00 94.06 86 TYR A CA 1
ATOM 712 C C . TYR A 1 86 ? -10.191 2.467 21.014 1.00 94.06 86 TYR A C 1
ATOM 714 O O . TYR A 1 86 ? -10.306 2.552 22.234 1.00 94.06 86 TYR A O 1
ATOM 722 N N . PHE A 1 87 ? -10.973 1.667 20.282 1.00 92.38 87 PHE A N 1
ATOM 723 C CA . PHE A 1 87 ? -12.033 0.855 20.873 1.00 92.38 87 PHE A CA 1
ATOM 724 C C . PHE A 1 87 ? -11.478 -0.147 21.889 1.00 92.38 87 PHE A C 1
ATOM 726 O O . PHE A 1 87 ? -11.999 -0.238 22.999 1.00 92.38 87 PHE A O 1
ATOM 733 N N . ALA A 1 88 ? -10.395 -0.853 21.560 1.00 90.88 88 ALA A N 1
ATOM 734 C CA . ALA A 1 88 ? -9.755 -1.793 22.473 1.00 90.88 88 ALA A CA 1
ATOM 735 C C . ALA A 1 88 ? -9.355 -1.117 23.789 1.00 90.88 88 ALA A C 1
ATOM 737 O O . ALA A 1 88 ? -9.643 -1.663 24.842 1.00 90.88 88 ALA A O 1
ATOM 738 N N . LEU A 1 89 ? -8.789 0.091 23.753 1.00 88.00 89 LEU A N 1
ATOM 739 C CA . LEU A 1 89 ? -8.438 0.842 24.962 1.00 88.00 89 LEU A CA 1
ATOM 740 C C . LEU A 1 89 ? -9.669 1.295 25.760 1.00 88.00 89 LEU A C 1
ATOM 742 O O . LEU A 1 89 ? -9.637 1.271 26.986 1.00 88.00 89 LEU A O 1
ATOM 746 N N . THR A 1 90 ? -10.764 1.670 25.092 1.00 85.19 90 THR A N 1
ATOM 747 C CA . THR A 1 90 ? -12.011 2.035 25.789 1.00 85.19 90 THR A CA 1
ATOM 748 C C . THR A 1 90 ? -12.729 0.842 26.422 1.00 85.19 90 THR A C 1
ATOM 750 O O . THR A 1 90 ? -13.406 1.011 27.430 1.00 85.19 90 THR A O 1
ATOM 753 N N . TYR A 1 91 ? -12.603 -0.357 25.845 1.00 83.75 91 TYR A N 1
ATOM 754 C CA . TYR A 1 91 ? -13.270 -1.564 26.348 1.00 83.75 91 TYR A CA 1
ATOM 755 C C . TYR A 1 91 ? -12.375 -2.408 27.266 1.00 83.75 91 TYR A C 1
ATOM 757 O O . TYR A 1 91 ? -12.884 -3.122 28.126 1.00 83.75 91 TYR A O 1
ATOM 765 N N . VAL A 1 92 ? -11.051 -2.307 27.130 1.00 81.62 92 VAL A N 1
ATOM 766 C CA . VAL A 1 92 ? -10.044 -2.918 28.011 1.00 81.62 92 VAL A CA 1
ATOM 767 C C . VAL A 1 92 ? -9.589 -1.870 29.029 1.00 81.62 92 VAL A C 1
ATOM 769 O O . VAL A 1 92 ? -8.418 -1.519 29.128 1.00 81.62 92 VAL A O 1
ATOM 772 N N . SER A 1 93 ? -10.531 -1.337 29.804 1.00 69.56 93 SER A N 1
ATOM 773 C CA . SER A 1 93 ? -10.205 -0.607 31.031 1.00 69.56 93 SER A CA 1
ATOM 774 C C . SER A 1 93 ? -10.044 -1.622 32.160 1.00 69.56 93 SER A C 1
ATOM 776 O O . SER A 1 93 ? -10.999 -1.982 32.843 1.00 69.56 93 SER A O 1
ATOM 778 N N . THR A 1 94 ? -8.826 -2.136 32.334 1.00 62.78 94 THR A N 1
ATOM 779 C CA . THR A 1 94 ? -8.435 -2.907 33.521 1.00 62.78 94 THR A CA 1
ATOM 780 C C . THR A 1 94 ? -7.932 -1.948 34.589 1.00 62.78 94 THR A C 1
ATOM 782 O O . THR A 1 94 ? -6.762 -2.002 34.963 1.00 62.78 94 THR A O 1
ATOM 785 N N . ASP A 1 95 ? -8.781 -1.038 35.056 1.00 71.25 95 ASP A N 1
ATOM 786 C CA . ASP A 1 95 ? -8.458 -0.325 36.285 1.00 71.25 95 ASP A CA 1
ATOM 787 C C . ASP A 1 95 ? -8.707 -1.314 37.429 1.00 71.25 95 ASP A C 1
ATOM 789 O O . ASP A 1 95 ? -9.860 -1.706 37.652 1.00 71.25 95 ASP A O 1
ATOM 793 N N . PRO A 1 96 ? -7.668 -1.806 38.136 1.00 70.19 96 PRO A N 1
ATOM 794 C CA . PRO A 1 96 ? -7.920 -2.537 39.361 1.00 70.19 96 PRO A CA 1
ATOM 795 C C . PRO A 1 96 ? -8.651 -1.576 40.293 1.00 70.19 96 PRO A C 1
ATOM 797 O O . PRO A 1 96 ? -8.179 -0.461 40.528 1.00 70.19 96 PRO A O 1
ATOM 800 N N . VAL A 1 97 ? -9.814 -1.998 40.798 1.00 74.81 97 VAL A N 1
ATOM 801 C CA . VAL A 1 97 ? -10.541 -1.246 41.825 1.00 74.81 97 VAL A CA 1
ATOM 802 C C . VAL A 1 97 ? -9.517 -0.865 42.897 1.00 74.81 97 VAL A C 1
ATOM 804 O O . VAL A 1 97 ? -8.874 -1.776 43.434 1.00 74.81 97 VAL A O 1
ATOM 807 N N . PRO A 1 98 ? -9.291 0.437 43.169 1.00 78.12 98 PRO A N 1
ATOM 808 C CA . PRO A 1 98 ? -8.322 0.825 44.177 1.00 78.12 98 PRO A CA 1
ATOM 809 C C . PRO A 1 98 ? -8.712 0.119 45.479 1.00 78.12 98 PRO A C 1
ATOM 811 O O . PRO A 1 98 ? -9.906 0.080 45.804 1.00 78.12 98 PRO A O 1
ATOM 814 N N . PRO A 1 99 ? -7.756 -0.493 46.205 1.00 79.25 99 PRO A N 1
ATOM 815 C CA . PRO A 1 99 ? -8.071 -1.115 47.481 1.00 79.25 99 PRO A CA 1
ATOM 816 C C . PRO A 1 99 ? -8.785 -0.080 48.349 1.00 79.25 99 PRO A C 1
ATOM 818 O O . PRO A 1 99 ? -8.422 1.099 48.324 1.00 79.25 99 PRO A O 1
ATOM 821 N N . ALA A 1 100 ? -9.834 -0.513 49.057 1.00 82.69 100 ALA A N 1
ATOM 822 C CA . ALA A 1 100 ? -10.637 0.380 49.883 1.00 82.69 100 ALA A CA 1
ATOM 823 C C . ALA A 1 100 ? -9.714 1.268 50.738 1.00 82.69 100 ALA A C 1
ATOM 825 O O . ALA A 1 100 ? -8.725 0.748 51.272 1.00 82.69 100 ALA A O 1
ATOM 826 N N . PRO A 1 101 ? -9.992 2.583 50.853 1.00 78.50 101 PRO A N 1
ATOM 827 C CA . PRO A 1 101 ? -9.165 3.458 51.665 1.00 78.50 101 PRO A CA 1
ATOM 828 C C . PRO A 1 101 ? -9.075 2.851 53.061 1.00 78.50 101 PRO A C 1
ATOM 830 O O . PRO A 1 101 ? -10.097 2.570 53.691 1.00 78.50 101 PRO A O 1
ATOM 833 N N . VAL A 1 102 ? -7.851 2.599 53.524 1.00 78.62 102 VAL A N 1
ATOM 834 C CA . VAL A 1 102 ? -7.630 2.171 54.901 1.00 78.62 102 VAL A CA 1
ATOM 835 C C . VAL A 1 102 ? -8.120 3.319 55.772 1.00 78.62 102 VAL A C 1
ATOM 837 O O . VAL A 1 102 ? -7.495 4.377 55.822 1.00 78.62 102 VAL A O 1
ATOM 840 N N . VAL A 1 103 ? -9.276 3.136 56.411 1.00 78.06 103 VAL A N 1
ATOM 841 C CA . VAL A 1 103 ? -9.763 4.048 57.443 1.00 78.06 103 VAL A CA 1
ATOM 842 C C . VAL A 1 103 ? -8.776 3.976 58.598 1.00 78.06 103 VAL A C 1
ATOM 844 O O . VAL A 1 103 ? -8.797 3.052 59.409 1.00 78.06 103 VAL A O 1
ATOM 847 N N . VAL A 1 104 ? -7.854 4.935 58.629 1.00 77.94 104 VAL A N 1
ATOM 848 C CA . VAL A 1 104 ? -7.005 5.174 59.790 1.00 77.94 104 VAL A CA 1
ATOM 849 C C . VAL A 1 104 ? -7.927 5.716 60.874 1.00 77.94 104 VAL A C 1
ATOM 851 O O . VAL A 1 104 ? -8.397 6.850 60.791 1.00 77.94 104 VAL A O 1
ATOM 854 N N . ASP A 1 105 ? -8.240 4.885 61.866 1.00 81.88 105 ASP A N 1
ATOM 855 C CA . ASP A 1 105 ? -8.971 5.331 63.045 1.00 81.88 105 ASP A CA 1
ATOM 856 C C . ASP A 1 105 ? -8.039 6.190 63.910 1.00 81.88 105 ASP A C 1
ATOM 858 O O . ASP A 1 105 ? -7.320 5.700 64.785 1.00 81.88 105 ASP A O 1
ATOM 862 N N . TYR A 1 106 ? -8.027 7.492 63.623 1.00 78.50 106 TYR A N 1
ATOM 863 C CA . TYR A 1 106 ? -7.250 8.479 64.369 1.00 78.50 106 TYR A CA 1
ATOM 864 C C . TYR A 1 106 ? -7.647 8.528 65.849 1.00 78.50 106 TYR A C 1
ATOM 866 O O . TYR A 1 106 ? -6.807 8.838 66.693 1.00 78.50 106 TYR A O 1
ATOM 874 N N . SER A 1 107 ? -8.894 8.172 66.187 1.00 80.56 107 SER A N 1
ATOM 875 C CA . SER A 1 107 ? -9.355 8.182 67.575 1.00 80.56 107 SER A CA 1
ATOM 876 C C . SER A 1 107 ? -8.632 7.120 68.399 1.00 80.56 107 SER A C 1
ATOM 878 O O . SER A 1 107 ? -8.177 7.402 69.506 1.00 80.56 107 SER A O 1
ATOM 880 N N . LYS A 1 108 ? -8.423 5.926 67.834 1.00 82.56 108 LYS A N 1
ATOM 881 C CA . LYS A 1 108 ? -7.728 4.825 68.506 1.00 82.56 108 LYS A CA 1
ATOM 882 C C . LYS A 1 108 ? -6.282 5.180 68.854 1.00 82.56 108 LYS A C 1
ATOM 884 O O . LYS A 1 108 ? -5.852 4.910 69.973 1.00 82.56 108 LYS A O 1
ATOM 889 N N . GLY A 1 109 ? -5.569 5.840 67.938 1.00 79.81 109 GLY A N 1
ATOM 890 C CA . GLY A 1 109 ? -4.208 6.329 68.183 1.00 79.81 109 GLY A CA 1
ATOM 891 C C . GLY A 1 109 ? -4.145 7.385 69.292 1.00 79.81 109 GLY A C 1
ATOM 892 O O . GLY A 1 109 ? -3.242 7.354 70.128 1.00 79.81 109 GLY A O 1
ATOM 893 N N . GLU A 1 110 ? -5.136 8.278 69.362 1.00 79.44 110 GLU A N 1
ATOM 894 C CA . GLU A 1 110 ? -5.206 9.292 70.418 1.00 79.44 110 GLU A CA 1
ATOM 895 C C . GLU A 1 110 ? -5.609 8.710 71.785 1.00 79.44 110 GLU A C 1
ATOM 897 O O . GLU A 1 110 ? -5.032 9.091 72.805 1.00 79.44 110 GLU A O 1
ATOM 902 N N . TYR A 1 111 ? -6.529 7.739 71.833 1.00 77.69 111 TYR A N 1
ATOM 903 C CA . TYR A 1 111 ? -6.866 7.020 73.068 1.00 77.69 111 TYR A CA 1
ATOM 904 C C . TYR A 1 111 ? -5.687 6.198 73.594 1.00 77.69 111 TYR A C 1
ATOM 906 O O . TYR A 1 111 ? -5.443 6.204 74.799 1.00 77.69 111 TYR A O 1
ATOM 914 N N . GLU A 1 112 ? -4.940 5.510 72.727 1.00 80.62 112 GLU A N 1
ATOM 915 C CA . GLU A 1 112 ? -3.742 4.762 73.125 1.00 80.62 112 GLU A CA 1
ATOM 916 C C . GLU A 1 112 ? -2.625 5.699 73.600 1.00 80.62 112 GLU A C 1
ATOM 918 O O . GLU A 1 112 ? -2.019 5.428 74.636 1.00 80.62 112 GLU A O 1
ATOM 923 N N . SER A 1 113 ? -2.426 6.843 72.936 1.00 80.50 113 SER A N 1
ATOM 924 C CA . SER A 1 113 ? -1.491 7.883 73.381 1.00 80.50 113 SER A CA 1
ATOM 925 C C . SER A 1 113 ? -1.880 8.457 74.748 1.00 80.50 113 SER A C 1
ATOM 927 O O . SER A 1 113 ? -1.058 8.458 75.663 1.00 80.50 113 SER A O 1
ATOM 929 N N . LYS A 1 114 ? -3.144 8.858 74.953 1.00 75.00 114 LYS A N 1
ATOM 930 C CA . LYS A 1 114 ? -3.619 9.359 76.257 1.00 75.00 114 LYS A CA 1
ATOM 931 C C . LYS A 1 114 ? -3.589 8.296 77.346 1.00 75.00 114 LYS A C 1
ATOM 933 O O . LYS A 1 114 ? -3.313 8.622 78.496 1.00 75.00 114 LYS A O 1
ATOM 938 N N . ARG A 1 115 ? -3.847 7.032 77.007 1.00 79.25 115 ARG A N 1
ATOM 939 C CA . ARG A 1 115 ? -3.760 5.913 77.951 1.00 79.25 115 ARG A CA 1
ATOM 940 C C . ARG A 1 115 ? -2.315 5.621 78.336 1.00 79.25 115 ARG A C 1
ATOM 942 O O . ARG A 1 115 ? -2.067 5.357 79.501 1.00 79.25 115 ARG A O 1
ATOM 949 N N . GLN A 1 116 ? -1.364 5.704 77.407 1.00 75.56 116 GLN A N 1
ATOM 950 C CA . GLN A 1 116 ? 0.058 5.578 77.730 1.00 75.56 116 GLN A CA 1
ATOM 951 C C . GLN A 1 116 ? 0.550 6.759 78.568 1.00 75.56 116 GLN A C 1
ATOM 953 O O . GLN A 1 116 ? 1.166 6.539 79.601 1.00 75.56 116 GLN A O 1
ATOM 958 N N . VAL A 1 117 ? 0.211 7.994 78.198 1.00 73.44 117 VAL A N 1
ATOM 959 C CA . VAL A 1 117 ? 0.584 9.193 78.967 1.00 73.44 117 VAL A CA 1
ATOM 960 C C . VAL A 1 117 ? -0.060 9.197 80.359 1.00 73.44 117 VAL A C 1
ATOM 962 O O . VAL A 1 117 ? 0.587 9.587 81.320 1.00 73.44 117 VAL A O 1
ATOM 965 N N . GLY A 1 118 ? -1.299 8.714 80.495 1.00 68.81 118 GLY A N 1
ATOM 966 C CA . GLY A 1 118 ? -1.989 8.601 81.784 1.00 68.81 118 GLY A CA 1
ATOM 967 C C . GLY A 1 118 ? -1.539 7.427 82.661 1.00 68.81 118 GLY A C 1
ATOM 968 O O . GLY A 1 118 ? -1.829 7.429 83.851 1.00 68.81 118 GLY A O 1
ATOM 969 N N . LEU A 1 119 ? -0.851 6.429 82.095 1.00 72.75 119 LEU A N 1
ATOM 970 C CA . LEU A 1 119 ? -0.251 5.311 82.839 1.00 72.75 119 LEU A CA 1
ATOM 971 C C . LEU A 1 119 ? 1.232 5.539 83.164 1.00 72.75 119 LEU A C 1
ATOM 973 O O . LEU A 1 119 ? 1.804 4.799 83.961 1.00 72.75 119 LEU A O 1
ATOM 977 N N . VAL A 1 120 ? 1.863 6.541 82.551 1.00 74.25 120 VAL A N 1
ATOM 978 C CA . VAL A 1 120 ? 3.209 6.984 82.909 1.00 74.25 120 VAL A CA 1
ATOM 979 C C . VAL A 1 120 ? 3.070 7.994 84.044 1.00 74.25 120 VAL A C 1
ATOM 981 O O . VAL A 1 120 ? 2.959 9.198 83.825 1.00 74.25 120 VAL A O 1
ATOM 984 N N . GLU A 1 121 ? 3.060 7.494 85.279 1.00 69.56 121 GLU A N 1
ATOM 985 C CA . GLU A 1 121 ? 3.273 8.339 86.453 1.00 69.56 121 GLU A CA 1
ATOM 986 C C . GLU A 1 121 ? 4.700 8.899 86.388 1.00 69.56 121 GLU A C 1
ATOM 988 O O . GLU A 1 121 ? 5.691 8.179 86.522 1.00 69.56 121 GLU A O 1
ATOM 993 N N . ILE A 1 122 ? 4.809 10.196 86.110 1.00 68.25 122 ILE A N 1
ATOM 994 C CA . ILE A 1 122 ? 6.074 10.932 86.141 1.00 68.25 122 ILE A CA 1
ATOM 995 C C . ILE A 1 122 ? 6.465 11.142 87.614 1.00 68.25 122 ILE A C 1
ATOM 997 O O . ILE A 1 122 ? 5.701 11.775 88.340 1.00 68.25 122 ILE A O 1
ATOM 1001 N N . PRO A 1 123 ? 7.640 10.673 88.074 1.00 66.00 123 PRO A N 1
ATOM 1002 C CA . PRO A 1 123 ? 8.031 10.698 89.489 1.00 66.00 123 PRO A CA 1
ATOM 1003 C C . PRO A 1 123 ? 8.511 12.078 89.975 1.00 66.00 123 PRO A C 1
ATOM 1005 O O . PRO A 1 123 ? 9.286 12.168 90.924 1.00 66.00 123 PRO A O 1
ATOM 1008 N N . PHE A 1 124 ? 8.094 13.160 89.317 1.00 69.81 124 PHE A N 1
ATOM 1009 C CA . PHE A 1 124 ? 8.530 14.512 89.646 1.00 69.81 124 PHE A CA 1
ATOM 1010 C C . PHE A 1 124 ? 7.327 15.324 90.118 1.00 69.81 124 PHE A C 1
ATOM 1012 O O . PHE A 1 124 ? 6.450 15.664 89.324 1.00 69.81 124 PHE A O 1
ATOM 1019 N N . GLU A 1 125 ? 7.290 15.636 91.412 1.00 68.19 125 GLU A N 1
ATOM 1020 C CA . GLU A 1 125 ? 6.401 16.677 91.924 1.00 68.19 125 GLU A CA 1
ATOM 1021 C C . GLU A 1 125 ? 6.876 18.045 91.400 1.00 68.19 125 GLU A C 1
ATOM 1023 O O . GLU A 1 125 ? 8.087 18.298 91.366 1.00 68.19 125 GLU A O 1
ATOM 1028 N N . PRO A 1 126 ? 5.961 18.925 90.956 1.00 68.00 126 PRO A N 1
ATOM 1029 C CA . PRO A 1 126 ? 6.337 20.266 90.530 1.00 68.00 126 PRO A CA 1
ATOM 1030 C C . PRO A 1 126 ? 6.815 21.085 91.740 1.00 68.00 126 PRO A C 1
ATOM 1032 O O . PRO A 1 126 ? 6.098 21.187 92.735 1.00 68.00 126 PRO A O 1
ATOM 1035 N N . VAL A 1 127 ? 8.025 21.651 91.637 1.00 60.00 127 VAL A N 1
ATOM 1036 C CA . VAL A 1 127 ? 8.618 22.606 92.598 1.00 60.00 127 VAL A CA 1
ATOM 1037 C C . VAL A 1 127 ? 8.075 24.009 92.359 1.00 60.00 127 VAL A C 1
ATOM 1039 O O . VAL A 1 127 ? 7.983 24.396 91.170 1.00 60.00 127 VAL A O 1
#

Radius of gyration: 37.04 Å; chains: 1; bounding box: 31×43×123 Å

pLDDT: mean 82.89, std 8.02, range [60.0, 95.06]

Secondary structure (DSSP, 8-state):
---GGGS-TTTHHHHHH-HHHHHHHHHHHHHHTSGGG--EEEETTEEEEHHHHHHHHTT----THHHHHHHHHHHHHHHHHHHHHHHHHHH----PPPPPP----HHHHHHHHHHHHHH---S----

Foldseek 3Di:
DPALVVDDPVCSVVVVVDLVNLVVLLVLLVVLVDPVQQDWDDDDPDIDGRSCVVCVVVVRDNDNVSNVVSVVSNVVVVVVVVVVVVVCCVVPPPPPPPPDPPPPPVVVVVVVVVVVVVPPPDPDDDD

InterPro domains:
  IPR013525 ABC-2 type transporter, transmembrane domain [PF01061] (1-32)
  IPR013581 Plant PDR ABC transporter associated [PF08370] (49-93)